Protein AF-A0A6G2DXC4-F1 (afdb_monomer_lite)

pLDDT: mean 86.21, std 7.19, range [63.5, 96.25]

Sequence (81 aa):
ILGIIYLPLCLYSATYFAPILTGLANKTGAVEVEAGKLITWSSLESPELRILFAESFNGNILAIGGAVAFLLLFVWLYKTM

Foldseek 3Di:
DCVPPVVVLLVVLQVVCFVVVQVVCVVVVVDDDPPPDTDTDPPDDPSVLVVLVVVVVVVNPVSVVVNVVVVVVVVVVVVVD

Radius of gyration: 15.71 Å; chains: 1; bounding box: 38×26×39 Å

Structure (mmCIF, N/CA/C/O backbone):
data_AF-A0A6G2DXC4-F1
#
_entry.id   AF-A0A6G2DXC4-F1
#
loop_
_atom_site.group_PDB
_atom_site.id
_atom_site.type_symbol
_atom_site.label_atom_id
_atom_site.label_alt_id
_atom_site.label_comp_id
_atom_site.label_asym_id
_atom_site.label_entity_id
_atom_site.label_seq_id
_atom_site.pdbx_PDB_ins_code
_atom_site.Cartn_x
_atom_site.Cartn_y
_atom_site.Cartn_z
_atom_site.occupancy
_atom_site.B_iso_or_equiv
_atom_site.auth_seq_id
_atom_site.auth_comp_id
_atom_site.auth_asym_id
_atom_site.auth_atom_id
_atom_site.pdbx_PDB_model_num
ATOM 1 N N . ILE A 1 1 ? 16.810 10.656 1.225 1.00 63.50 1 ILE A N 1
ATOM 2 C CA . ILE A 1 1 ? 15.753 10.016 0.400 1.00 63.50 1 ILE A CA 1
ATOM 3 C C . ILE A 1 1 ? 14.758 9.231 1.260 1.00 63.50 1 ILE A C 1
ATOM 5 O O . ILE A 1 1 ? 13.603 9.635 1.279 1.00 63.50 1 ILE A O 1
ATOM 9 N N . LEU A 1 2 ? 15.171 8.201 2.022 1.00 71.50 2 LEU A N 1
ATOM 10 C CA . LEU A 1 2 ? 14.229 7.360 2.791 1.00 71.50 2 LEU A CA 1
ATOM 11 C C . LEU A 1 2 ? 13.337 8.157 3.762 1.00 71.50 2 LEU A C 1
ATOM 13 O O . LEU A 1 2 ? 12.122 8.052 3.701 1.00 71.50 2 LEU A O 1
ATOM 17 N N . GLY A 1 3 ? 13.905 9.015 4.612 1.00 76.12 3 GLY A N 1
ATOM 18 C CA . GLY A 1 3 ? 13.101 9.764 5.591 1.00 76.12 3 GLY A CA 1
ATOM 19 C C . GLY A 1 3 ? 12.175 10.837 5.002 1.00 76.12 3 GLY A C 1
ATOM 20 O O . GLY A 1 3 ? 11.253 11.271 5.675 1.00 76.12 3 GLY A O 1
ATOM 21 N N . ILE A 1 4 ? 12.407 11.272 3.760 1.00 84.31 4 ILE A N 1
ATOM 22 C CA . ILE A 1 4 ? 11.659 12.383 3.145 1.00 84.31 4 ILE A CA 1
ATOM 23 C C . ILE A 1 4 ? 10.613 11.869 2.157 1.00 84.31 4 ILE A C 1
ATOM 25 O O . ILE A 1 4 ? 9.539 12.441 2.060 1.00 84.31 4 ILE A O 1
ATOM 29 N N . ILE A 1 5 ? 10.917 10.796 1.426 1.00 79.88 5 ILE A N 1
ATOM 30 C CA . ILE A 1 5 ? 10.029 10.250 0.392 1.00 79.88 5 ILE A CA 1
ATOM 31 C C . ILE A 1 5 ? 9.375 8.962 0.889 1.00 79.88 5 ILE A C 1
ATOM 33 O O . ILE A 1 5 ? 8.158 8.818 0.832 1.00 79.88 5 ILE A O 1
ATOM 37 N N . TYR A 1 6 ? 10.178 8.041 1.420 1.00 81.44 6 TYR A N 1
ATOM 38 C CA . TYR A 1 6 ? 9.696 6.719 1.807 1.00 81.44 6 TYR A CA 1
ATOM 39 C C . TYR A 1 6 ? 8.868 6.770 3.096 1.00 81.44 6 TYR A C 1
ATOM 41 O O . TYR A 1 6 ? 7.811 6.159 3.166 1.00 81.44 6 TYR A O 1
ATOM 49 N N . LEU A 1 7 ? 9.278 7.562 4.093 1.00 85.69 7 LEU A N 1
ATOM 50 C CA . LEU A 1 7 ? 8.537 7.680 5.352 1.00 85.69 7 LEU A CA 1
ATOM 51 C C . LEU A 1 7 ? 7.104 8.218 5.161 1.00 85.69 7 LEU A C 1
ATOM 53 O O . LEU A 1 7 ? 6.183 7.558 5.645 1.00 85.69 7 LEU A O 1
ATOM 57 N N . PRO A 1 8 ? 6.855 9.341 4.451 1.00 85.75 8 PRO A N 1
ATOM 58 C CA . PRO A 1 8 ? 5.483 9.775 4.184 1.00 85.75 8 PRO A CA 1
ATOM 59 C C . PRO A 1 8 ? 4.664 8.737 3.419 1.00 85.75 8 PRO A C 1
ATOM 61 O O . PRO A 1 8 ? 3.485 8.564 3.710 1.00 85.75 8 PRO A O 1
ATOM 64 N N . LEU A 1 9 ? 5.286 8.014 2.485 1.00 84.50 9 LEU A N 1
ATOM 65 C CA . LEU A 1 9 ? 4.621 6.961 1.723 1.00 84.50 9 LEU A CA 1
ATOM 66 C C . LEU A 1 9 ? 4.216 5.779 2.615 1.00 84.50 9 LEU A C 1
ATOM 68 O O . LEU A 1 9 ? 3.076 5.318 2.541 1.00 84.50 9 LEU A O 1
ATOM 72 N N . CYS A 1 10 ? 5.107 5.334 3.505 1.00 84.06 10 CYS A N 1
ATOM 73 C CA . CYS A 1 10 ? 4.808 4.315 4.509 1.00 84.06 10 CYS A CA 1
ATOM 74 C C . CYS A 1 10 ? 3.660 4.747 5.422 1.00 84.06 10 CYS A C 1
ATOM 76 O O . CYS A 1 10 ? 2.726 3.974 5.632 1.00 84.06 10 CYS A O 1
ATOM 78 N N . LEU A 1 11 ? 3.713 5.977 5.947 1.00 87.31 11 LEU A N 1
ATOM 79 C CA . LEU A 1 11 ? 2.686 6.509 6.844 1.00 87.31 11 LEU A CA 1
ATOM 80 C C . LEU A 1 11 ? 1.333 6.618 6.138 1.00 87.31 11 LEU A C 1
ATOM 82 O O . LEU A 1 11 ? 0.337 6.131 6.666 1.00 87.31 11 LEU A O 1
ATOM 86 N N . TYR A 1 12 ? 1.308 7.174 4.924 1.00 87.62 12 TYR A N 1
ATOM 87 C CA . TYR A 1 12 ? 0.097 7.259 4.109 1.00 87.62 12 TYR A CA 1
ATOM 88 C C . TYR A 1 12 ? -0.510 5.876 3.868 1.00 87.62 12 TYR A C 1
ATOM 90 O O . TYR A 1 12 ? -1.707 5.676 4.061 1.00 87.62 12 TYR A O 1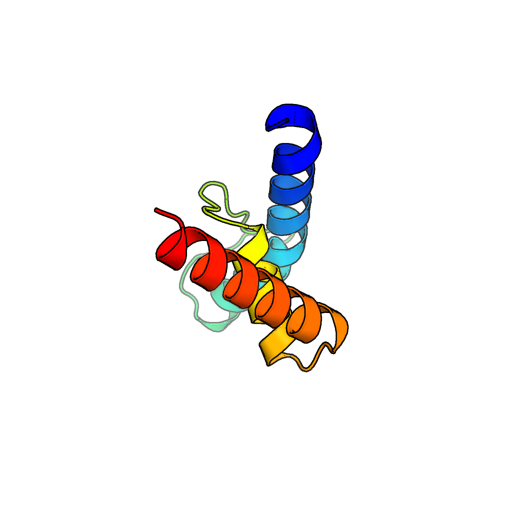
ATOM 98 N N . SER A 1 13 ? 0.327 4.901 3.516 1.00 85.94 13 SER A N 1
ATOM 99 C CA . SER A 1 13 ? -0.120 3.532 3.261 1.00 85.94 13 SER A CA 1
ATOM 100 C C . SER A 1 13 ? -0.668 2.862 4.510 1.00 85.94 13 SER A C 1
ATOM 102 O O . SER A 1 13 ? -1.736 2.255 4.461 1.00 85.94 13 SER A O 1
ATOM 104 N N . ALA A 1 14 ? 0.010 3.016 5.646 1.00 86.69 14 ALA A N 1
ATOM 105 C CA . ALA A 1 14 ? -0.470 2.500 6.921 1.00 86.69 14 ALA A CA 1
ATOM 106 C C . ALA A 1 14 ? -1.838 3.098 7.289 1.00 86.69 14 ALA A C 1
ATOM 108 O O . ALA A 1 14 ? -2.734 2.362 7.706 1.00 86.69 14 ALA A O 1
ATOM 109 N N . THR A 1 15 ? -2.030 4.405 7.081 1.00 89.44 15 THR A N 1
ATOM 110 C CA . THR A 1 15 ? -3.316 5.077 7.312 1.00 89.44 15 THR A CA 1
ATOM 111 C C . THR A 1 15 ? -4.399 4.597 6.345 1.00 89.44 15 THR A C 1
ATOM 113 O O . THR A 1 15 ? -5.514 4.319 6.781 1.00 89.44 15 THR A O 1
ATOM 116 N N . TYR A 1 16 ? -4.080 4.456 5.058 1.00 88.62 16 TYR A N 1
ATOM 117 C CA . TYR A 1 16 ? -5.014 3.985 4.032 1.00 88.62 16 TYR A CA 1
ATOM 118 C C . TYR A 1 16 ? -5.500 2.550 4.306 1.00 88.62 16 TYR A C 1
ATOM 120 O O . TYR A 1 16 ? -6.693 2.265 4.203 1.00 88.62 16 TYR A O 1
ATOM 128 N N . PHE A 1 17 ? -4.602 1.646 4.717 1.00 88.50 17 PHE A N 1
ATOM 129 C CA . PHE A 1 17 ? -4.950 0.242 4.965 1.00 88.50 17 PHE A CA 1
ATOM 130 C C . PHE A 1 17 ? -5.611 -0.019 6.324 1.00 88.50 17 PHE A C 1
ATOM 132 O O . PHE A 1 17 ? -6.321 -1.017 6.460 1.00 88.50 17 PHE A O 1
ATOM 139 N N . ALA A 1 18 ? -5.430 0.853 7.320 1.00 90.38 18 ALA A N 1
ATOM 140 C CA . ALA A 1 18 ? -5.974 0.665 8.666 1.00 90.38 18 ALA A CA 1
ATOM 141 C C . ALA A 1 18 ? -7.488 0.330 8.716 1.00 90.38 18 ALA A C 1
ATOM 143 O O . ALA A 1 18 ? -7.855 -0.668 9.351 1.00 90.38 18 ALA A O 1
ATOM 144 N N . PRO A 1 19 ? -8.396 1.065 8.037 1.00 90.19 19 PRO A N 1
ATOM 145 C CA . PRO A 1 19 ? -9.821 0.720 8.032 1.00 90.19 19 PRO A CA 1
ATOM 146 C C . PRO A 1 19 ? -10.124 -0.582 7.279 1.00 90.19 19 PRO A C 1
ATOM 148 O O . PRO A 1 19 ? -11.020 -1.322 7.681 1.00 90.19 19 PRO A O 1
ATOM 151 N N . ILE A 1 20 ? -9.369 -0.894 6.221 1.00 89.50 20 ILE A N 1
ATOM 152 C CA . ILE A 1 20 ? -9.558 -2.107 5.410 1.00 89.50 20 ILE A CA 1
ATOM 153 C C . ILE A 1 20 ? -9.224 -3.350 6.242 1.00 89.50 20 ILE A C 1
ATOM 155 O O . ILE A 1 20 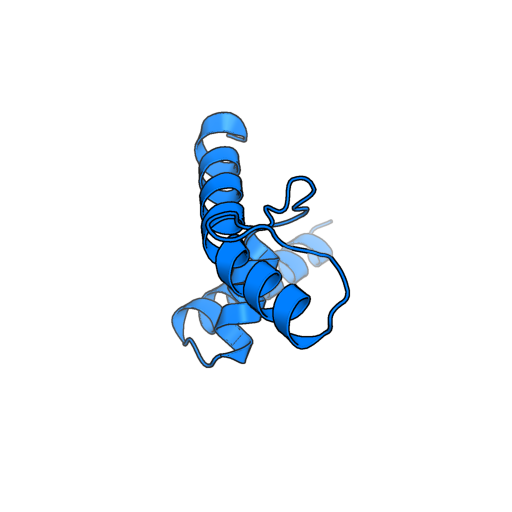? -10.022 -4.285 6.319 1.00 89.50 20 ILE A O 1
ATOM 159 N N . LEU A 1 21 ? -8.071 -3.334 6.914 1.00 88.56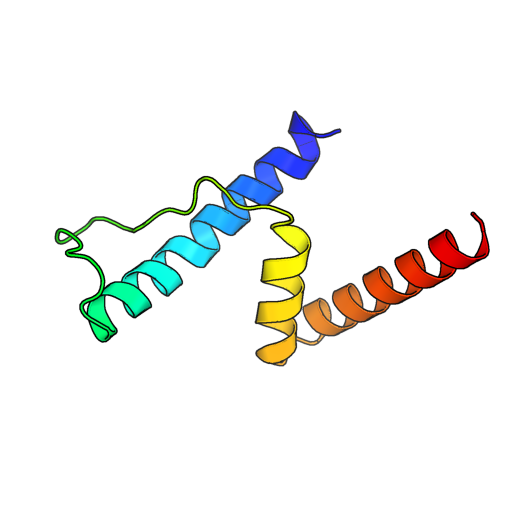 21 LEU A N 1
ATOM 160 C CA . LEU A 1 21 ? -7.623 -4.426 7.780 1.00 88.56 21 LEU A CA 1
ATOM 161 C C . LEU A 1 21 ? -8.542 -4.599 8.989 1.00 88.56 21 LEU A C 1
ATOM 163 O O . LEU A 1 21 ? -8.911 -5.720 9.329 1.00 88.56 21 LEU A O 1
ATOM 167 N N . THR A 1 22 ? -8.967 -3.490 9.596 1.00 90.31 22 THR A N 1
ATOM 168 C CA . THR A 1 22 ? -9.912 -3.515 10.719 1.00 90.31 22 THR A CA 1
ATOM 169 C C . THR A 1 22 ? -11.262 -4.095 10.301 1.00 90.31 22 THR A C 1
ATOM 171 O O . THR A 1 22 ? -11.811 -4.959 10.982 1.00 90.31 22 THR A O 1
ATOM 174 N N . GLY A 1 23 ? -11.786 -3.674 9.147 1.00 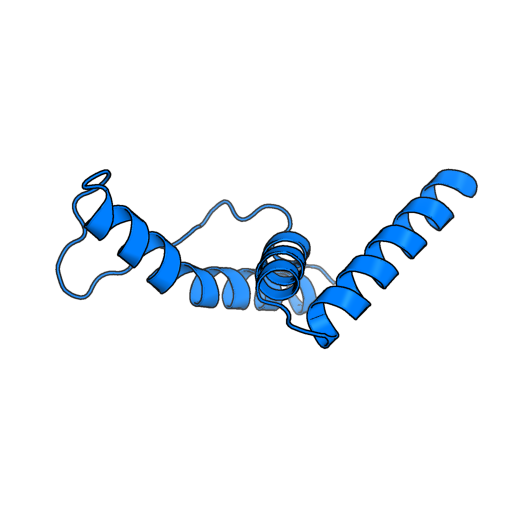89.56 23 GLY A N 1
ATOM 175 C CA . GLY A 1 23 ? -13.018 -4.223 8.587 1.00 89.56 23 GLY A CA 1
ATOM 176 C C . GLY A 1 23 ? -12.909 -5.719 8.287 1.00 89.56 23 GLY A C 1
ATOM 177 O O . GLY A 1 23 ? -13.861 -6.460 8.532 1.00 89.56 23 GLY A O 1
ATOM 178 N N . LEU A 1 24 ? -11.752 -6.176 7.802 1.00 89.06 24 LEU A N 1
ATOM 179 C CA . LEU A 1 24 ? -11.496 -7.594 7.565 1.00 89.06 24 LEU A CA 1
ATOM 180 C C . LEU A 1 24 ? -11.465 -8.388 8.875 1.00 89.06 24 LEU A C 1
ATOM 182 O O . LEU A 1 24 ? -12.155 -9.398 8.964 1.00 89.06 24 LEU A O 1
ATOM 186 N N . ALA A 1 25 ? -10.733 -7.917 9.889 1.00 89.12 25 ALA A N 1
ATOM 187 C CA . ALA A 1 25 ? -10.654 -8.570 11.197 1.00 89.12 25 ALA A CA 1
ATOM 188 C C . ALA A 1 25 ? -12.032 -8.700 11.862 1.00 89.12 25 ALA A C 1
ATOM 190 O O . ALA A 1 25 ? -12.382 -9.776 12.340 1.00 89.12 25 ALA A O 1
ATOM 191 N N . ASN A 1 26 ? -12.846 -7.642 11.799 1.00 89.44 26 ASN A N 1
ATOM 192 C CA . ASN A 1 26 ? -14.213 -7.656 12.323 1.00 89.44 26 ASN A CA 1
ATOM 193 C C . ASN A 1 26 ? -15.120 -8.645 11.576 1.00 89.44 26 ASN A C 1
ATOM 195 O O . ASN A 1 26 ? -15.969 -9.283 12.191 1.00 89.44 26 ASN A O 1
ATOM 199 N N . LYS A 1 27 ? -14.957 -8.788 10.252 1.00 90.62 27 LYS A N 1
ATOM 200 C CA . LYS A 1 27 ? -15.752 -9.732 9.447 1.00 90.62 27 LYS A CA 1
ATOM 201 C C . LYS A 1 27 ? -15.345 -11.187 9.653 1.00 90.62 27 LYS A C 1
ATOM 203 O O . LYS A 1 27 ? -16.202 -12.062 9.588 1.00 90.62 27 LYS A O 1
ATOM 208 N N . THR A 1 28 ? -14.056 -11.452 9.832 1.00 92.12 28 THR A N 1
ATOM 209 C CA . THR A 1 28 ? -13.535 -12.818 9.980 1.00 92.12 28 THR A CA 1
ATOM 210 C C . THR A 1 28 ? -13.526 -13.294 11.428 1.00 92.12 28 THR A C 1
ATOM 212 O O . THR A 1 28 ? -13.416 -14.494 11.658 1.00 92.12 28 THR A O 1
ATOM 215 N N . GLY A 1 29 ? -13.619 -12.379 12.397 1.00 86.75 29 GLY A N 1
ATOM 216 C CA . GLY A 1 29 ? -13.452 -12.686 13.817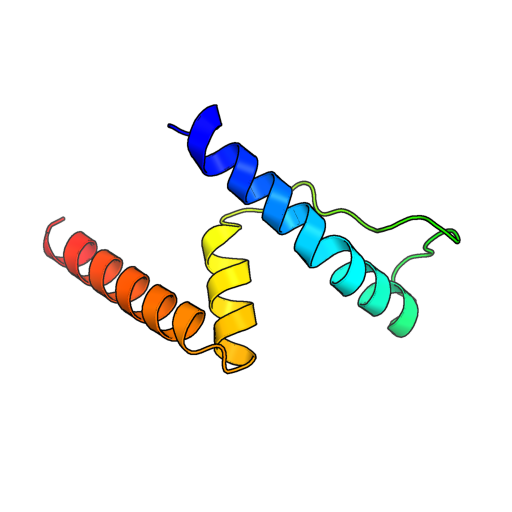 1.00 86.75 29 GLY A CA 1
ATOM 217 C C . GLY A 1 29 ? -12.017 -13.082 14.180 1.00 86.75 29 GLY A C 1
ATOM 218 O O . GLY A 1 29 ? -11.803 -13.709 15.210 1.00 86.75 29 GLY A O 1
ATOM 219 N N . ALA A 1 30 ? -11.034 -12.761 13.330 1.00 84.56 30 ALA A N 1
ATOM 220 C CA . ALA A 1 30 ? -9.651 -13.201 13.519 1.00 84.56 30 ALA A CA 1
ATOM 221 C C . ALA A 1 30 ? -8.964 -12.545 14.729 1.00 84.56 30 ALA A C 1
ATOM 223 O O . ALA A 1 30 ? -8.075 -13.147 15.328 1.00 84.56 30 ALA A O 1
ATOM 224 N N . VAL A 1 31 ? -9.344 -11.308 15.063 1.00 84.31 31 VAL A N 1
ATOM 225 C CA . VAL A 1 31 ? -8.784 -10.519 16.170 1.00 84.31 31 VAL A CA 1
ATOM 226 C C . VAL A 1 31 ? -9.897 -9.659 16.768 1.00 84.31 31 VAL A C 1
ATOM 228 O O . VAL A 1 31 ? -10.665 -9.054 16.020 1.00 84.31 31 VAL A O 1
ATOM 231 N N . GLU A 1 32 ? -9.969 -9.570 18.099 1.00 83.38 32 GLU A N 1
ATOM 232 C CA . GLU A 1 32 ? -10.851 -8.614 18.776 1.00 83.38 32 GLU A CA 1
ATOM 233 C C . GLU A 1 32 ? -10.321 -7.189 18.598 1.00 83.38 32 GLU A C 1
ATOM 235 O O . GLU A 1 32 ? -9.235 -6.842 19.066 1.00 83.38 32 GLU A O 1
ATOM 240 N N . VAL A 1 33 ? -11.101 -6.350 17.917 1.00 84.25 33 VAL A N 1
ATOM 241 C CA . VAL A 1 33 ? -10.809 -4.924 17.782 1.00 84.25 33 VAL A CA 1
ATOM 242 C C . VAL A 1 33 ? -11.722 -4.149 18.718 1.00 84.25 33 VAL A C 1
ATOM 244 O O . VAL A 1 33 ? -12.941 -4.150 18.551 1.00 84.25 33 VAL A O 1
ATOM 247 N N . GLU A 1 34 ? -11.135 -3.467 19.701 1.00 86.94 34 GLU A N 1
ATOM 248 C CA . GLU A 1 34 ? -11.893 -2.570 20.573 1.00 86.94 34 GLU A CA 1
ATOM 249 C C . GLU A 1 34 ? -12.588 -1.465 19.765 1.00 86.94 34 GLU A C 1
ATOM 251 O O . GLU A 1 34 ? -12.025 -0.894 18.824 1.00 86.94 34 GLU A O 1
ATOM 256 N N . ALA A 1 35 ? -13.807 -1.115 20.178 1.00 81.38 35 ALA A N 1
ATOM 257 C CA . ALA A 1 35 ? -14.576 -0.055 19.545 1.00 81.38 35 ALA A CA 1
ATOM 258 C C . ALA A 1 35 ? -13.789 1.269 19.523 1.00 81.38 35 ALA A C 1
ATOM 260 O O . ALA A 1 35 ? -13.284 1.734 20.543 1.00 81.38 35 ALA A O 1
ATOM 261 N N . GLY A 1 36 ? -13.692 1.882 18.341 1.00 84.62 36 GLY A N 1
ATOM 262 C CA . GLY A 1 36 ? -12.962 3.137 18.136 1.00 84.62 36 GLY A CA 1
ATOM 263 C C . GLY A 1 36 ? -11.458 2.985 17.883 1.00 84.62 36 GLY A C 1
ATOM 264 O O . GLY A 1 36 ? -10.798 3.994 17.635 1.00 84.62 36 GLY A O 1
ATOM 265 N N . LYS A 1 37 ? -10.908 1.763 17.891 1.00 87.50 37 LYS A N 1
ATOM 266 C CA . LYS A 1 37 ? -9.517 1.498 17.495 1.00 87.50 37 LYS A CA 1
ATOM 267 C C . LYS A 1 37 ? -9.440 0.942 16.073 1.00 87.50 37 LYS A C 1
ATOM 269 O O . LYS A 1 37 ? -10.377 0.327 15.570 1.00 87.50 37 LYS A O 1
ATOM 274 N N . LEU A 1 38 ? -8.297 1.167 15.428 1.00 89.25 38 LEU A N 1
ATOM 275 C CA . LEU A 1 38 ? -7.960 0.576 14.137 1.00 89.25 38 LEU A CA 1
ATOM 276 C C . LEU A 1 38 ? -6.725 -0.307 14.286 1.00 89.25 38 LEU A C 1
ATOM 278 O O . LEU A 1 38 ? -5.772 0.054 14.979 1.00 89.25 38 LEU A O 1
ATOM 282 N N . ILE A 1 39 ? -6.728 -1.438 13.587 1.00 86.94 39 ILE A N 1
ATOM 283 C CA . ILE A 1 39 ? -5.530 -2.243 13.379 1.00 86.94 39 ILE A CA 1
ATOM 284 C C . ILE A 1 39 ? -4.625 -1.475 12.421 1.00 86.94 39 ILE A C 1
ATOM 286 O O . ILE A 1 39 ? -4.989 -1.212 11.274 1.00 86.94 39 ILE A O 1
ATOM 290 N N . THR A 1 40 ? -3.438 -1.117 12.900 1.00 82.56 40 THR A N 1
ATOM 291 C CA . THR A 1 40 ? -2.385 -0.541 12.064 1.00 82.56 40 THR A CA 1
ATOM 292 C C . THR A 1 40 ? -1.453 -1.645 11.584 1.00 82.56 40 THR A C 1
ATOM 294 O O . THR A 1 40 ? -1.393 -2.734 12.157 1.00 82.56 40 THR A O 1
ATOM 297 N N . TRP A 1 41 ? -0.704 -1.360 10.526 1.00 71.06 41 TRP A N 1
ATOM 298 C CA . TRP A 1 41 ? 0.272 -2.291 9.986 1.00 71.06 41 TRP A CA 1
ATOM 299 C C . TRP A 1 41 ? 1.671 -1.690 10.090 1.00 71.06 41 TRP A C 1
ATOM 301 O O . TRP A 1 41 ? 2.030 -0.813 9.308 1.00 71.06 41 TRP A O 1
ATOM 311 N N . SER A 1 42 ? 2.462 -2.140 11.070 1.00 63.66 42 SER A N 1
ATOM 312 C CA . SER A 1 42 ? 3.802 -1.583 11.313 1.00 63.66 42 SER A CA 1
ATOM 313 C C . SER A 1 42 ? 4.893 -2.183 10.417 1.00 63.66 42 SER A C 1
ATOM 315 O O . SER A 1 42 ? 5.876 -1.510 10.127 1.00 63.66 42 SER A O 1
ATOM 317 N N . SER A 1 43 ? 4.717 -3.417 9.933 1.00 66.00 43 SER A N 1
ATOM 318 C CA . SER A 1 43 ? 5.692 -4.148 9.102 1.00 66.00 43 SER A CA 1
ATOM 319 C C . SER A 1 43 ? 5.426 -4.029 7.594 1.00 66.00 43 SER A C 1
ATOM 321 O O . SER A 1 43 ? 5.565 -5.004 6.858 1.00 66.00 43 SER A O 1
ATOM 323 N N . LEU A 1 44 ? 4.982 -2.862 7.118 1.00 65.50 44 LEU A N 1
ATOM 324 C CA . LEU A 1 44 ? 4.709 -2.636 5.696 1.00 65.50 44 LEU A CA 1
ATOM 325 C C . LEU A 1 44 ? 6.013 -2.641 4.880 1.00 65.50 44 LEU A C 1
ATOM 327 O O . LEU A 1 44 ? 6.666 -1.615 4.710 1.00 65.50 44 LEU A O 1
ATOM 331 N N . GLU A 1 45 ? 6.379 -3.804 4.348 1.00 71.06 45 GLU A N 1
ATOM 332 C CA . GLU A 1 45 ? 7.382 -3.905 3.288 1.00 71.06 45 GLU A CA 1
ATOM 333 C C . GLU A 1 45 ? 6.763 -3.509 1.942 1.00 71.06 45 GLU A C 1
ATOM 335 O O . GLU A 1 45 ? 5.671 -3.979 1.595 1.00 71.06 45 GLU A O 1
ATOM 340 N N . SER A 1 46 ? 7.475 -2.653 1.198 1.00 77.06 46 SER A N 1
ATOM 341 C CA . SER A 1 46 ? 7.087 -2.112 -0.117 1.00 77.06 46 SER A CA 1
ATOM 342 C C . SER A 1 46 ? 5.644 -1.567 -0.170 1.00 77.06 46 SER A C 1
ATOM 344 O O . SER A 1 46 ? 4.814 -2.076 -0.936 1.00 77.06 46 SER A O 1
ATOM 346 N N . PRO A 1 47 ? 5.299 -0.563 0.662 1.00 79.06 47 PRO A N 1
ATOM 347 C CA . PRO A 1 47 ? 3.969 0.051 0.687 1.00 79.06 47 PRO A CA 1
ATOM 348 C C . PRO A 1 47 ? 3.513 0.569 -0.682 1.00 79.06 47 PRO A C 1
ATOM 350 O O . PRO A 1 47 ? 2.335 0.440 -1.026 1.00 79.06 47 PRO A O 1
ATOM 353 N N . GLU A 1 48 ? 4.450 1.079 -1.481 1.00 80.81 48 GLU A N 1
ATOM 354 C CA . GLU A 1 48 ? 4.231 1.549 -2.843 1.00 80.81 48 GLU A CA 1
ATOM 355 C C . GLU A 1 48 ? 3.593 0.476 -3.718 1.00 80.81 48 GLU A C 1
ATOM 357 O O . GLU A 1 48 ? 2.563 0.732 -4.333 1.00 80.81 48 GLU A O 1
ATOM 362 N N . LEU A 1 49 ? 4.134 -0.745 -3.723 1.00 84.56 49 LEU A N 1
ATOM 363 C CA . LEU A 1 49 ? 3.613 -1.823 -4.557 1.00 84.56 49 LEU A CA 1
ATOM 364 C C . LEU A 1 49 ? 2.234 -2.250 -4.073 1.00 84.56 49 LEU A C 1
ATOM 366 O O . LEU A 1 49 ? 1.343 -2.483 -4.884 1.00 84.56 49 LEU A O 1
ATOM 370 N N . ARG A 1 50 ? 2.020 -2.303 -2.756 1.00 83.50 50 ARG A N 1
ATOM 371 C CA . ARG A 1 50 ? 0.741 -2.744 -2.189 1.00 83.50 50 ARG A CA 1
ATOM 372 C C . ARG A 1 50 ? -0.409 -1.826 -2.582 1.00 83.50 50 ARG A C 1
ATOM 374 O O . ARG A 1 50 ? -1.425 -2.339 -3.041 1.00 83.50 50 ARG A O 1
ATOM 381 N N . ILE A 1 51 ? -0.259 -0.505 -2.439 1.00 86.06 51 ILE A N 1
ATOM 382 C CA . ILE A 1 51 ? -1.303 0.443 -2.871 1.00 86.06 51 ILE A CA 1
ATOM 383 C C . ILE A 1 51 ? -1.499 0.348 -4.377 1.00 86.06 51 ILE A C 1
ATOM 385 O O . ILE A 1 51 ? -2.624 0.223 -4.848 1.00 86.06 51 ILE A O 1
ATOM 389 N N . LEU A 1 52 ? -0.400 0.394 -5.127 1.00 87.88 52 LEU A N 1
ATOM 390 C CA . LEU A 1 52 ? -0.417 0.438 -6.582 1.00 87.88 52 LEU A CA 1
ATOM 391 C C . LEU A 1 52 ? -1.123 -0.790 -7.168 1.00 87.88 52 LEU A C 1
ATOM 393 O O . LEU A 1 52 ? -1.985 -0.643 -8.028 1.00 87.88 52 LEU A O 1
ATOM 397 N N . PHE A 1 53 ? -0.838 -1.992 -6.661 1.00 87.50 53 PHE A N 1
ATOM 398 C CA . PHE A 1 53 ? -1.541 -3.205 -7.076 1.00 87.50 53 PHE A CA 1
ATOM 399 C C . PHE A 1 53 ? -2.979 -3.254 -6.553 1.00 87.50 53 PHE A C 1
ATOM 401 O O . PHE A 1 53 ? -3.871 -3.581 -7.332 1.00 87.50 53 PHE A O 1
ATOM 408 N N . ALA A 1 54 ? -3.238 -2.900 -5.288 1.00 88.00 54 ALA A N 1
ATOM 409 C CA . ALA A 1 54 ? -4.596 -2.905 -4.734 1.00 88.00 54 ALA A CA 1
ATOM 410 C C . ALA A 1 54 ? -5.542 -1.994 -5.532 1.00 88.00 54 ALA A C 1
ATOM 412 O O . ALA A 1 54 ? -6.611 -2.425 -5.959 1.00 88.00 54 ALA A O 1
ATOM 413 N N . GLU A 1 55 ? -5.112 -0.765 -5.808 1.00 90.06 55 GLU A N 1
ATOM 414 C CA . GLU A 1 55 ? -5.863 0.199 -6.610 1.00 90.06 55 GLU A CA 1
ATOM 415 C C . GLU A 1 55 ? -5.943 -0.219 -8.084 1.00 90.06 55 GLU A C 1
ATOM 417 O O . GLU A 1 55 ? -6.981 -0.031 -8.718 1.00 90.06 55 GLU A O 1
ATOM 422 N N . SER A 1 56 ? -4.900 -0.858 -8.628 1.00 90.56 56 SER A N 1
ATOM 423 C CA . SER A 1 56 ? -4.954 -1.416 -9.987 1.00 90.56 56 SER A CA 1
ATOM 424 C C . SER A 1 56 ? -6.046 -2.475 -10.121 1.00 90.56 56 SER A C 1
ATOM 426 O O . SER A 1 56 ? -6.816 -2.445 -11.080 1.00 90.56 56 SER A O 1
ATOM 428 N N . PHE A 1 57 ? -6.156 -3.385 -9.148 1.00 88.88 57 PHE A N 1
ATOM 429 C CA . PHE A 1 57 ? -7.216 -4.399 -9.121 1.00 88.88 57 PHE A CA 1
ATOM 430 C C . PHE A 1 57 ? -8.603 -3.807 -8.854 1.00 88.88 57 PHE A C 1
ATOM 432 O O . PHE A 1 57 ? -9.602 -4.401 -9.249 1.00 88.88 57 PHE A O 1
ATOM 439 N N . ASN A 1 58 ? -8.668 -2.620 -8.248 1.00 91.06 58 ASN A N 1
ATOM 440 C CA . ASN A 1 58 ? -9.897 -1.842 -8.095 1.00 91.06 58 ASN A CA 1
ATOM 441 C C . ASN A 1 58 ? -10.273 -1.054 -9.373 1.00 91.06 58 ASN A C 1
ATOM 443 O O . ASN A 1 58 ? -11.258 -0.323 -9.392 1.00 91.06 58 ASN A O 1
ATOM 447 N N . GLY A 1 59 ? -9.494 -1.182 -10.456 1.00 89.75 59 GLY A N 1
ATOM 448 C CA . GLY A 1 59 ? -9.755 -0.524 -11.741 1.00 89.75 59 GLY A CA 1
ATOM 449 C C . GLY A 1 59 ? -9.267 0.925 -11.832 1.00 89.75 59 GLY A C 1
ATOM 450 O O . GLY A 1 59 ? -9.637 1.641 -12.764 1.00 89.75 59 GLY A O 1
ATOM 451 N N . ASN A 1 60 ? -8.429 1.382 -10.897 1.00 92.88 60 ASN A N 1
ATOM 452 C CA . ASN A 1 60 ? -7.866 2.728 -10.931 1.00 92.88 60 ASN A CA 1
ATOM 453 C C . ASN A 1 60 ? -6.817 2.852 -12.052 1.00 92.88 60 ASN A C 1
ATOM 455 O O . ASN A 1 60 ? -5.716 2.307 -11.964 1.00 92.88 60 ASN A O 1
ATOM 459 N N . ILE A 1 61 ? -7.144 3.612 -13.100 1.00 90.75 61 ILE A N 1
ATOM 460 C CA . ILE A 1 61 ? -6.312 3.775 -14.306 1.00 90.75 61 ILE A CA 1
ATOM 461 C C . ILE A 1 61 ? -4.922 4.342 -13.973 1.00 90.75 61 ILE A C 1
ATOM 463 O O . ILE A 1 61 ? -3.929 3.928 -14.572 1.00 90.75 61 ILE A O 1
ATOM 467 N N . LEU A 1 62 ? -4.828 5.255 -12.998 1.00 89.19 62 LEU A N 1
ATOM 468 C CA . LEU A 1 62 ? -3.546 5.834 -12.583 1.00 89.19 62 LEU A CA 1
ATOM 469 C C . LEU A 1 62 ? -2.658 4.791 -11.901 1.00 89.19 62 LEU A C 1
ATOM 471 O O . LEU A 1 62 ? -1.458 4.732 -12.168 1.00 89.19 62 LEU A O 1
ATOM 475 N N . ALA A 1 63 ? -3.253 3.943 -11.063 1.00 89.56 63 ALA A N 1
ATOM 476 C CA . ALA A 1 63 ? -2.539 2.862 -10.398 1.00 89.56 63 ALA A CA 1
ATOM 477 C C . ALA A 1 63 ? -2.058 1.810 -11.405 1.00 89.56 63 ALA A C 1
ATOM 479 O O . ALA A 1 63 ? -0.900 1.399 -11.340 1.00 89.56 63 ALA A O 1
ATOM 480 N N . ILE A 1 64 ? -2.892 1.464 -12.394 1.00 92.12 64 ILE A N 1
ATOM 481 C CA . ILE A 1 64 ? -2.523 0.549 -13.485 1.00 92.12 64 ILE A CA 1
ATOM 482 C C . ILE A 1 64 ? -1.337 1.113 -14.271 1.00 92.12 64 ILE A C 1
ATOM 484 O O . ILE 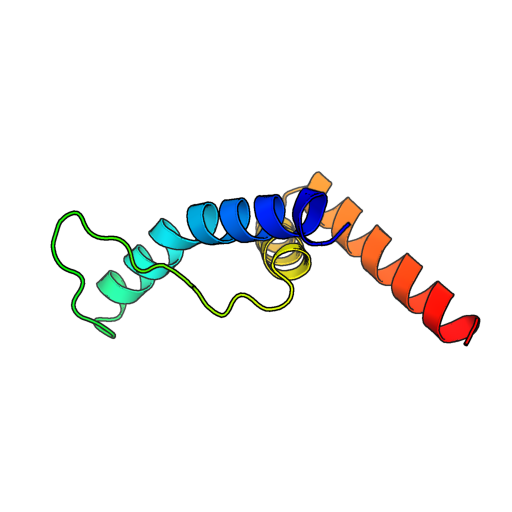A 1 64 ? -0.351 0.409 -14.492 1.00 92.12 64 ILE A O 1
ATOM 488 N N . GLY A 1 65 ? -1.401 2.390 -14.662 1.00 93.19 65 GLY A N 1
ATOM 489 C CA . GLY A 1 65 ? -0.300 3.060 -15.354 1.00 93.19 65 GLY A CA 1
ATOM 490 C C . GLY A 1 65 ? 0.994 3.033 -14.537 1.00 93.19 65 GLY A C 1
ATOM 491 O O . GLY A 1 65 ? 2.057 2.705 -15.066 1.00 93.19 65 GLY A O 1
ATOM 492 N N . GLY A 1 66 ? 0.896 3.296 -13.232 1.00 90.06 66 GLY A N 1
ATOM 493 C CA . GLY A 1 66 ? 2.024 3.201 -12.311 1.00 90.06 66 GLY A CA 1
ATOM 494 C C . GLY A 1 66 ? 2.582 1.778 -12.168 1.00 90.06 66 GLY A C 1
ATOM 495 O O . GLY A 1 66 ? 3.800 1.608 -12.161 1.00 90.06 66 GLY A O 1
ATOM 496 N N . ALA A 1 67 ? 1.727 0.750 -12.125 1.00 90.06 67 ALA A N 1
ATOM 497 C CA . ALA A 1 67 ? 2.132 -0.659 -12.065 1.00 90.06 67 ALA A CA 1
ATOM 498 C C . ALA A 1 67 ? 2.870 -1.099 -13.327 1.00 90.06 67 ALA A C 1
ATOM 500 O O . ALA A 1 67 ? 3.936 -1.711 -13.240 1.00 90.06 67 ALA A O 1
ATOM 501 N N . VAL A 1 68 ? 2.357 -0.723 -14.499 1.00 93.81 68 VAL A N 1
ATOM 502 C CA . VAL A 1 68 ? 3.026 -0.983 -15.779 1.00 93.81 68 VAL A CA 1
ATOM 503 C C . VAL A 1 68 ? 4.377 -0.271 -15.833 1.00 93.81 68 VAL A C 1
ATOM 505 O O . VAL A 1 68 ? 5.376 -0.899 -16.182 1.00 93.81 68 VAL A O 1
ATOM 508 N N . ALA A 1 69 ? 4.443 1.004 -15.440 1.00 93.50 69 ALA A N 1
ATOM 509 C CA . ALA A 1 69 ? 5.698 1.754 -15.411 1.00 93.50 69 ALA A CA 1
ATOM 510 C C . ALA A 1 69 ? 6.733 1.107 -14.477 1.00 93.50 69 ALA A C 1
ATOM 512 O O . ALA A 1 69 ? 7.890 0.941 -14.865 1.00 93.50 69 ALA A O 1
ATOM 513 N N . PHE A 1 70 ? 6.316 0.682 -13.282 1.00 90.12 70 PHE A N 1
ATOM 514 C CA . PHE A 1 70 ? 7.191 -0.007 -12.336 1.00 90.12 70 PHE A CA 1
ATOM 515 C C . PHE A 1 70 ? 7.733 -1.325 -12.913 1.00 90.12 70 PHE A C 1
ATOM 517 O O . PHE A 1 70 ? 8.938 -1.573 -12.855 1.00 90.12 70 PHE A O 1
ATOM 524 N N . LEU A 1 71 ? 6.873 -2.146 -13.527 1.00 92.12 71 LEU A N 1
ATOM 525 C CA . LEU A 1 71 ? 7.287 -3.403 -14.161 1.00 92.12 71 LEU A CA 1
ATOM 526 C C . LEU A 1 71 ? 8.244 -3.175 -15.339 1.00 92.12 71 LEU A C 1
ATOM 528 O O . LEU A 1 71 ? 9.219 -3.910 -15.484 1.00 92.12 71 LEU A O 1
ATOM 532 N N . LEU A 1 72 ? 8.012 -2.146 -16.159 1.00 94.75 72 LEU A N 1
ATOM 533 C CA . LEU A 1 72 ? 8.913 -1.790 -17.259 1.00 94.75 72 LEU A CA 1
ATOM 534 C C . LEU A 1 72 ? 10.291 -1.357 -16.748 1.00 94.75 72 LEU A C 1
ATOM 536 O O . LEU A 1 72 ? 11.304 -1.803 -17.288 1.00 94.75 72 LEU A O 1
ATOM 540 N N . LEU A 1 73 ? 10.338 -0.539 -15.692 1.00 92.88 73 LEU A N 1
ATOM 541 C CA . LEU A 1 73 ? 11.592 -0.143 -15.046 1.00 92.88 73 LEU A CA 1
ATOM 542 C C . LEU A 1 73 ? 12.327 -1.350 -14.459 1.00 92.88 73 LEU A C 1
ATOM 544 O O . LEU A 1 73 ? 13.542 -1.451 -14.611 1.00 92.88 73 LEU A O 1
ATOM 548 N N . PHE A 1 74 ? 11.602 -2.288 -13.849 1.00 90.81 74 PHE A N 1
ATOM 549 C CA . PHE A 1 74 ? 12.180 -3.529 -13.338 1.00 90.81 74 PHE A CA 1
ATOM 550 C C . PHE A 1 74 ? 12.787 -4.387 -14.457 1.00 90.81 74 PHE A C 1
ATOM 552 O O . PHE A 1 74 ? 13.929 -4.830 -14.340 1.00 90.81 74 PHE A O 1
ATOM 559 N N . VAL A 1 75 ? 12.071 -4.577 -15.573 1.00 94.50 75 VAL A N 1
ATOM 560 C CA . VAL A 1 75 ? 12.586 -5.314 -16.744 1.00 94.50 75 VAL A CA 1
ATOM 561 C C . VAL A 1 75 ? 13.810 -4.619 -17.340 1.00 94.50 75 VAL A C 1
ATOM 563 O O . VAL A 1 75 ? 14.763 -5.285 -17.745 1.00 94.50 75 VAL A O 1
ATOM 566 N N . TRP A 1 76 ? 13.800 -3.288 -17.398 1.00 96.25 76 TRP A N 1
ATOM 567 C CA . TRP A 1 76 ? 14.934 -2.515 -17.894 1.00 96.25 76 TRP A CA 1
ATOM 568 C C . TRP A 1 76 ? 16.164 -2.649 -16.990 1.00 96.25 76 TRP A C 1
ATOM 570 O O . TRP A 1 76 ? 17.258 -2.911 -17.493 1.00 96.25 76 TRP A O 1
ATOM 580 N N . LEU A 1 77 ? 15.980 -2.556 -15.670 1.00 94.00 77 LEU A N 1
ATOM 581 C CA . LEU A 1 77 ? 17.039 -2.792 -14.690 1.00 94.00 77 LEU A CA 1
ATOM 582 C C . LEU A 1 77 ? 17.611 -4.207 -14.836 1.00 94.00 77 LEU A C 1
ATOM 584 O O . LEU A 1 77 ? 18.821 -4.358 -14.960 1.00 94.00 77 LEU A O 1
ATOM 588 N N . TYR A 1 78 ? 16.746 -5.223 -14.901 1.00 94.75 78 TYR A N 1
ATOM 589 C CA . TYR A 1 78 ? 17.150 -6.626 -15.034 1.00 94.75 78 TYR A CA 1
ATOM 590 C C . TYR A 1 78 ? 17.964 -6.906 -16.302 1.00 94.75 78 TYR A C 1
ATOM 592 O O . TYR A 1 78 ? 18.851 -7.744 -16.281 1.00 94.75 78 TYR A O 1
ATOM 600 N N . LYS A 1 79 ? 17.673 -6.218 -17.412 1.00 93.81 79 LYS A N 1
ATOM 601 C CA . LYS A 1 79 ? 18.444 -6.353 -18.659 1.00 93.81 79 LYS A CA 1
ATOM 602 C C . LYS A 1 79 ? 19.781 -5.612 -18.647 1.00 93.81 79 LYS A C 1
ATOM 604 O O . LYS A 1 79 ? 20.618 -5.883 -19.502 1.00 93.81 79 LYS A O 1
ATOM 609 N N . THR A 1 80 ? 19.915 -4.612 -17.781 1.00 92.06 80 THR A N 1
ATOM 610 C CA . THR A 1 80 ? 21.096 -3.740 -17.720 1.00 92.06 80 THR A CA 1
ATOM 611 C C . THR A 1 80 ? 22.118 -4.245 -16.700 1.00 92.06 80 THR A C 1
ATOM 613 O O . THR A 1 80 ? 23.302 -3.942 -16.838 1.00 92.06 80 THR A O 1
ATOM 616 N N . MET A 1 81 ? 21.667 -4.992 -15.687 1.00 77.88 81 MET A N 1
ATOM 617 C CA . MET A 1 81 ? 22.521 -5.739 -14.755 1.00 77.88 81 MET A CA 1
ATOM 618 C C . MET A 1 81 ? 22.973 -7.069 -15.357 1.00 77.88 81 MET A C 1
ATOM 620 O O . MET A 1 81 ? 24.109 -7.475 -15.032 1.00 77.88 81 MET A O 1
#

Organism: Streptococcus pneumoniae (NCBI:txid1313)

Secondary structure (DSSP, 8-state):
-IIIIIHHHHHHHHHHHHHHHHHHHHHHTSSPPPTT-----S--SSHHHHHHHHHHHTT-HHHHHHHHHHHHHHHHHHHH-